Protein AF-A0A4R1PP93-F1 (afdb_monomer)

Mean predicted aligned error: 4.41 Å

Secondary structure (DSSP, 8-state):
-EEEE-S---TTS--TT-EEEEEEEETTEEEEE-TTSSEEEE-STTEEEE-HHHHHHHHHHHHHHHHHHHHHHHT-

Foldseek 3Di:
DKKAFCDDDDLVFAGHGDIWDWDADDVQWTFIQGNVRHTDTDHCPRIDDDDPVVVVVVVVVVVVVVVVVVVVVVVD

Nearest PDB structures (foldseek):
  1i0c-assembly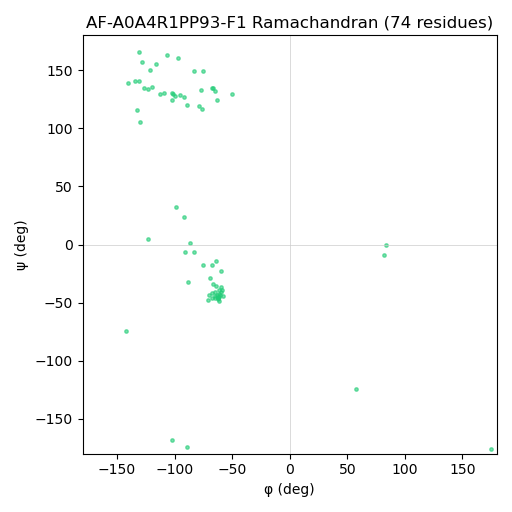2_B  TM=6.956E-01  e=6.040E-02  Mus musculus
  1wxt-assembly1_A  TM=6.709E-01  e=6.040E-02  Homo sapiens
  2k2m-assembly1_A  TM=6.343E-01  e=1.356E-01  unclassified
  5ftf-assembly1_A  TM=6.038E-01  e=1.125E+00  Bacteroides sp. 3_1_23
  5fhg-assembly2_B  TM=5.224E-01  e=6.837E-01  Bacteroides fragilis

Sequence (76 aa):
MKVKYIGESDSMRFVYGKVYTVLGKEGPFWRVIDETGEDYLYTLQNFQIVDETEYLRSSEKNYKRLLQSIREIDSK

Organism: NCBI:txid244830

Structure (mmCIF, N/CA/C/O backbone):
data_AF-A0A4R1PP93-F1
#
_entry.id   AF-A0A4R1PP93-F1
#
loop_
_atom_site.group_PDB
_atom_site.id
_atom_site.type_symbol
_atom_site.label_atom_id
_atom_site.label_alt_id
_atom_site.label_comp_id
_atom_site.label_asym_id
_atom_site.label_entity_id
_atom_site.label_seq_id
_atom_site.pdbx_PDB_ins_code
_atom_site.Cartn_x
_atom_site.Cartn_y
_atom_site.Cartn_z
_atom_site.occupancy
_atom_site.B_iso_or_equiv
_atom_site.auth_seq_id
_atom_site.auth_comp_id
_atom_site.auth_asym_id
_atom_site.auth_atom_id
_atom_site.pdbx_PDB_model_num
ATOM 1 N N . MET A 1 1 ? -6.998 -5.093 -6.180 1.00 90.44 1 MET A N 1
ATOM 2 C CA . MET A 1 1 ? -6.019 -5.634 -5.205 1.00 90.44 1 MET A CA 1
ATOM 3 C C . MET A 1 1 ? -5.473 -4.506 -4.348 1.00 90.44 1 MET A C 1
ATOM 5 O O . MET A 1 1 ? -5.398 -3.363 -4.804 1.00 90.44 1 MET A O 1
ATOM 9 N N . LYS A 1 2 ? -5.065 -4.828 -3.122 1.00 94.81 2 LYS A N 1
ATOM 10 C CA . LYS A 1 2 ? -4.494 -3.878 -2.167 1.00 94.81 2 LYS A CA 1
ATOM 11 C C . LYS A 1 2 ? -3.092 -4.322 -1.768 1.00 94.81 2 LYS A C 1
ATOM 13 O O . LYS A 1 2 ? -2.801 -5.518 -1.742 1.00 94.81 2 LYS A O 1
ATOM 18 N N . VAL A 1 3 ? -2.233 -3.364 -1.448 1.00 96.75 3 VAL A N 1
ATOM 19 C CA . VAL A 1 3 ? -0.868 -3.631 -0.979 1.00 96.75 3 VAL A CA 1
ATOM 20 C C . VAL A 1 3 ? -0.540 -2.765 0.224 1.00 96.75 3 VAL A C 1
ATOM 22 O O . VAL A 1 3 ? -0.919 -1.601 0.268 1.00 96.75 3 VAL A O 1
ATOM 25 N N . LYS A 1 4 ? 0.161 -3.317 1.208 1.00 97.31 4 LYS A N 1
ATOM 26 C CA . LYS A 1 4 ? 0.673 -2.594 2.370 1.00 97.31 4 LYS A CA 1
ATOM 27 C C . LYS A 1 4 ? 2.141 -2.275 2.145 1.00 97.31 4 LYS A C 1
ATOM 29 O O . LYS A 1 4 ? 2.917 -3.183 1.854 1.00 97.31 4 LYS A O 1
ATOM 34 N N . TYR A 1 5 ? 2.519 -1.013 2.292 1.00 98.19 5 TYR A N 1
ATOM 35 C CA . TYR A 1 5 ? 3.913 -0.613 2.150 1.00 98.19 5 TYR A CA 1
ATOM 36 C C . TYR A 1 5 ? 4.721 -0.991 3.398 1.00 98.19 5 TYR A C 1
ATOM 38 O O . TYR A 1 5 ? 4.276 -0.765 4.526 1.00 98.19 5 TYR A O 1
ATOM 46 N N . ILE A 1 6 ? 5.894 -1.591 3.195 1.00 98.31 6 ILE A N 1
ATOM 47 C CA . ILE A 1 6 ? 6.787 -2.083 4.259 1.00 98.31 6 ILE A CA 1
ATOM 48 C C . ILE A 1 6 ? 8.197 -1.472 4.193 1.00 98.31 6 ILE A C 1
ATOM 50 O O . ILE A 1 6 ? 9.062 -1.874 4.965 1.00 98.31 6 ILE A O 1
ATOM 54 N N . GLY A 1 7 ? 8.429 -0.520 3.283 1.00 97.12 7 GLY A N 1
ATOM 55 C CA . GLY A 1 7 ? 9.692 0.216 3.164 1.00 97.12 7 GLY A CA 1
ATOM 56 C C . GLY A 1 7 ? 9.745 1.485 4.021 1.00 97.12 7 GLY A C 1
ATOM 57 O O . GLY A 1 7 ? 8.828 1.776 4.789 1.00 97.12 7 GLY A O 1
ATOM 58 N N . GLU A 1 8 ? 10.817 2.262 3.864 1.00 97.56 8 GLU A N 1
ATOM 59 C CA . GLU A 1 8 ? 10.974 3.559 4.533 1.00 97.56 8 GLU A CA 1
ATOM 60 C C . GLU A 1 8 ? 9.948 4.575 4.028 1.00 97.56 8 GLU A C 1
ATOM 62 O O . GLU A 1 8 ? 9.715 4.682 2.820 1.00 97.56 8 GLU A O 1
ATOM 67 N N . SER A 1 9 ? 9.329 5.302 4.962 1.00 97.69 9 SER A N 1
ATOM 68 C CA . SER A 1 9 ? 8.329 6.321 4.652 1.00 97.69 9 SER A CA 1
ATOM 69 C C . SER A 1 9 ? 8.929 7.484 3.864 1.00 97.69 9 SER A C 1
ATOM 71 O O . SER A 1 9 ? 9.912 8.087 4.285 1.00 97.69 9 SER A O 1
ATOM 73 N N . ASP A 1 10 ? 8.247 7.859 2.793 1.00 94.62 10 ASP A N 1
ATOM 74 C CA . ASP A 1 10 ? 8.475 9.047 1.985 1.00 94.62 10 ASP A CA 1
ATOM 75 C C . ASP A 1 10 ? 7.119 9.728 1.773 1.00 94.62 10 ASP A C 1
ATOM 77 O O . ASP A 1 10 ? 6.213 9.163 1.154 1.00 94.62 10 ASP A O 1
ATOM 81 N N . SER A 1 11 ? 6.967 10.946 2.296 1.00 89.94 11 SER A N 1
ATOM 82 C CA . SER A 1 11 ? 5.713 11.701 2.216 1.00 89.94 11 SER A CA 1
ATOM 83 C C . SER A 1 11 ? 5.306 12.061 0.788 1.00 89.94 11 SER A C 1
ATOM 85 O O . SER A 1 11 ? 4.170 12.470 0.578 1.00 89.94 11 SER A O 1
ATOM 87 N N . MET A 1 12 ? 6.209 11.932 -0.187 1.00 91.75 12 MET A N 1
ATOM 88 C CA . MET A 1 12 ? 5.906 12.153 -1.600 1.00 91.75 12 MET A CA 1
ATOM 89 C C . MET A 1 12 ? 5.451 10.885 -2.328 1.00 91.75 12 MET A C 1
ATOM 91 O O . MET A 1 12 ? 5.106 10.970 -3.502 1.00 91.75 12 MET A O 1
ATOM 95 N N . ARG A 1 13 ? 5.495 9.709 -1.683 1.00 93.56 13 ARG A N 1
ATOM 96 C CA . ARG A 1 13 ? 5.200 8.422 -2.335 1.00 93.56 13 ARG A CA 1
ATOM 97 C C . ARG A 1 13 ? 4.434 7.466 -1.435 1.00 93.56 13 ARG A C 1
ATOM 99 O O . ARG A 1 13 ? 3.247 7.244 -1.644 1.00 93.56 13 ARG A O 1
ATOM 106 N N . PHE A 1 14 ? 5.110 6.879 -0.448 1.00 97.69 14 PHE A N 1
ATOM 107 C CA . PHE A 1 14 ? 4.558 5.809 0.375 1.00 97.69 14 PHE A CA 1
ATOM 108 C C . PHE A 1 14 ? 4.956 5.952 1.837 1.00 97.69 14 PHE A C 1
ATOM 110 O O . PHE A 1 14 ? 6.107 6.208 2.164 1.00 97.69 14 PHE A O 1
ATOM 117 N N . VAL A 1 15 ? 4.010 5.696 2.731 1.00 98.06 15 VAL A N 1
ATOM 118 C CA . VAL A 1 15 ? 4.166 5.748 4.182 1.00 98.06 15 VAL A CA 1
ATOM 119 C C . VAL A 1 15 ? 4.136 4.329 4.732 1.00 98.06 15 VAL A C 1
ATOM 121 O O . VAL A 1 15 ? 3.243 3.540 4.404 1.00 98.06 15 VAL A O 1
ATOM 124 N N . TYR A 1 16 ? 5.114 3.994 5.576 1.00 98.00 16 TYR A N 1
ATOM 125 C CA . TYR A 1 16 ? 5.224 2.680 6.203 1.00 98.00 16 TYR A CA 1
ATOM 126 C C . TYR A 1 16 ? 3.901 2.266 6.855 1.00 98.00 16 TYR A C 1
ATOM 128 O O . TYR A 1 16 ? 3.295 3.001 7.635 1.00 98.00 16 TYR A O 1
ATOM 136 N N . GLY A 1 17 ? 3.454 1.056 6.536 1.00 96.88 17 GLY A N 1
ATOM 137 C CA . GLY A 1 17 ? 2.266 0.446 7.112 1.00 96.88 17 GLY A CA 1
ATOM 138 C C . GLY A 1 17 ? 0.935 0.875 6.493 1.00 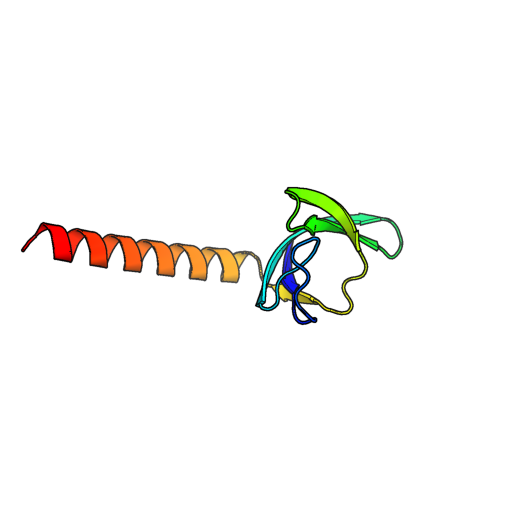96.88 17 GLY A C 1
ATOM 139 O O . GLY A 1 17 ? -0.077 0.232 6.790 1.00 96.88 17 GLY A O 1
ATOM 140 N N . LYS A 1 18 ? 0.908 1.890 5.621 1.00 96.62 18 LYS A N 1
ATOM 141 C CA . LYS A 1 18 ? -0.307 2.303 4.908 1.00 96.62 18 LYS A CA 1
ATOM 142 C C . LYS A 1 18 ? -0.645 1.314 3.786 1.00 96.62 18 LYS A C 1
ATOM 144 O O . LYS A 1 18 ? 0.232 0.658 3.220 1.00 96.62 18 LYS A O 1
ATOM 149 N N . VAL A 1 19 ? -1.943 1.178 3.510 1.00 96.56 19 VAL A N 1
ATOM 150 C CA . VAL A 1 19 ? -2.482 0.311 2.455 1.00 96.56 19 VAL A CA 1
ATOM 151 C C . VAL A 1 19 ? -2.861 1.155 1.243 1.00 96.56 19 VAL A C 1
ATOM 153 O O . VAL A 1 19 ? -3.592 2.134 1.371 1.00 96.56 19 VAL A O 1
ATOM 156 N N . TYR A 1 20 ? -2.398 0.730 0.074 1.00 96.44 20 TYR A N 1
ATOM 157 C CA . TYR A 1 20 ? -2.546 1.405 -1.207 1.00 96.44 20 TYR A CA 1
ATOM 158 C C . TYR A 1 20 ? -3.377 0.583 -2.186 1.00 96.44 20 TYR A C 1
ATOM 160 O O . TYR A 1 20 ? -3.480 -0.646 -2.088 1.00 96.44 20 TYR A O 1
ATOM 168 N N . THR A 1 21 ? -3.983 1.285 -3.141 1.00 95.75 21 THR A N 1
ATOM 169 C CA . THR A 1 21 ? -4.771 0.682 -4.218 1.00 95.75 21 THR A CA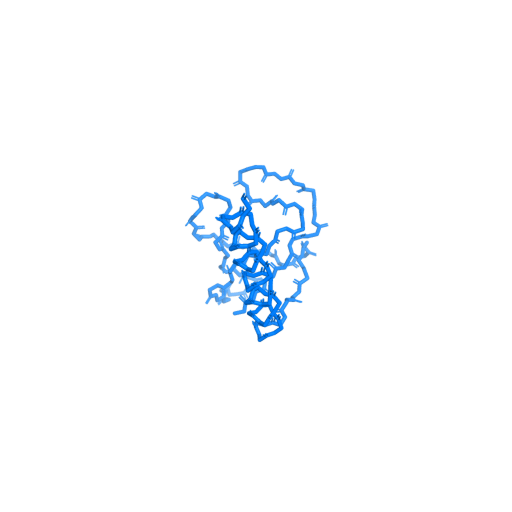 1
ATOM 170 C C . THR A 1 21 ? -3.882 0.421 -5.421 1.00 95.75 21 THR A C 1
ATOM 172 O O . THR A 1 21 ? -3.244 1.343 -5.921 1.00 95.75 21 THR A O 1
ATOM 175 N N . VAL A 1 22 ? -3.888 -0.818 -5.912 1.00 96.62 22 VAL A N 1
ATOM 176 C CA . VAL A 1 22 ? -3.242 -1.184 -7.176 1.00 96.62 22 VAL A CA 1
ATOM 177 C C . VAL A 1 22 ? -4.316 -1.316 -8.249 1.00 96.62 22 VAL A C 1
ATOM 179 O O . VAL A 1 22 ? -5.270 -2.084 -8.081 1.00 96.62 22 VAL A O 1
ATOM 182 N N . LEU A 1 23 ? -4.150 -0.575 -9.341 1.00 96.50 23 LEU A N 1
ATOM 183 C CA . 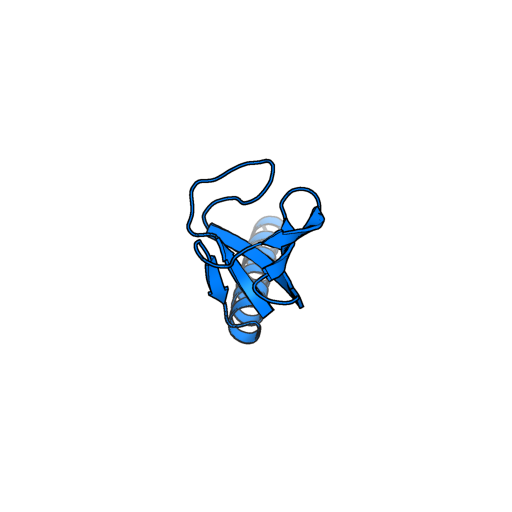LEU A 1 23 ? -5.104 -0.499 -10.449 1.00 96.50 23 LEU A CA 1
ATOM 184 C C . LEU A 1 23 ? -4.861 -1.584 -11.502 1.00 96.50 23 LEU A C 1
ATOM 186 O O . LEU A 1 23 ? -5.805 -2.080 -12.109 1.00 96.50 23 LEU A O 1
ATOM 190 N N . GLY A 1 24 ? -3.604 -1.981 -11.709 1.00 95.69 24 GLY A N 1
ATOM 191 C CA . GLY A 1 24 ? -3.252 -2.965 -12.727 1.00 95.69 24 GLY A CA 1
ATOM 192 C C . GLY A 1 24 ? -1.750 -3.170 -12.873 1.00 95.69 24 GLY A C 1
ATOM 193 O O . GLY A 1 24 ? -0.954 -2.609 -12.120 1.00 95.69 24 GLY A O 1
ATOM 194 N N . LYS A 1 25 ? -1.375 -3.994 -13.853 1.00 96.56 25 LYS A N 1
ATOM 195 C CA . LYS A 1 25 ? 0.011 -4.344 -14.174 1.00 96.56 25 LYS A CA 1
ATOM 196 C C . LYS A 1 25 ? 0.340 -3.925 -15.602 1.00 96.56 25 LYS A C 1
ATOM 198 O O . LYS A 1 25 ? -0.422 -4.230 -16.515 1.00 96.56 25 LYS A O 1
ATOM 203 N N . GLU A 1 26 ? 1.503 -3.312 -15.790 1.00 96.69 26 GLU A N 1
ATOM 204 C CA . GLU A 1 26 ? 2.054 -2.937 -17.092 1.00 96.69 26 GLU A CA 1
ATOM 205 C C . GLU A 1 26 ? 3.496 -3.432 -17.200 1.00 96.69 26 GLU A C 1
ATOM 207 O O . GLU A 1 26 ? 4.416 -2.909 -16.568 1.00 96.69 26 GLU A O 1
ATOM 212 N N . GLY A 1 27 ? 3.697 -4.502 -17.975 1.00 95.00 27 GLY A N 1
ATOM 213 C CA . GLY A 1 27 ? 4.998 -5.162 -18.061 1.00 95.00 27 GLY A CA 1
ATOM 214 C C . GLY A 1 27 ? 5.479 -5.631 -16.676 1.00 95.00 27 GLY A C 1
ATOM 215 O O . GLY A 1 27 ? 4.764 -6.395 -16.023 1.00 95.00 27 GLY A O 1
ATOM 216 N N . PRO A 1 28 ? 6.673 -5.225 -16.204 1.00 94.94 28 PRO A N 1
ATOM 217 C CA . PRO A 1 28 ? 7.169 -5.588 -14.876 1.00 94.94 28 PRO A CA 1
ATOM 218 C C . PRO A 1 28 ? 6.634 -4.689 -13.745 1.00 94.94 28 PRO A C 1
ATOM 220 O O . PRO A 1 28 ? 6.899 -4.976 -12.576 1.00 94.94 28 PRO A O 1
ATOM 223 N N . PHE A 1 29 ? 5.900 -3.621 -14.068 1.00 97.31 29 PHE A N 1
ATOM 224 C CA . PHE A 1 29 ? 5.468 -2.599 -13.118 1.00 97.31 29 PHE A CA 1
ATOM 225 C C . PHE A 1 29 ? 3.978 -2.692 -12.788 1.00 97.31 29 PHE A C 1
ATOM 227 O O . PHE A 1 29 ? 3.190 -3.310 -13.505 1.00 97.31 29 PHE A O 1
ATOM 234 N N . TRP A 1 30 ? 3.592 -2.045 -11.694 1.00 97.56 30 TRP A N 1
ATOM 235 C CA . TRP A 1 30 ? 2.228 -1.990 -11.186 1.00 97.56 30 TRP A CA 1
ATOM 236 C C . TRP A 1 30 ? 1.778 -0.542 -11.051 1.00 97.56 30 TRP A C 1
ATOM 238 O O . TRP A 1 30 ? 2.515 0.268 -10.493 1.00 97.56 30 TRP A O 1
ATOM 248 N N . ARG A 1 31 ? 0.568 -0.226 -11.527 1.00 97.88 31 ARG A N 1
ATOM 249 C CA . ARG A 1 31 ? -0.060 1.082 -11.300 1.00 97.88 31 ARG A CA 1
ATOM 250 C C . ARG A 1 31 ? -0.596 1.152 -9.882 1.00 97.88 31 ARG A C 1
ATOM 252 O O . ARG A 1 31 ? -1.503 0.387 -9.541 1.00 97.88 31 ARG A O 1
ATOM 259 N N . VAL A 1 32 ? -0.057 2.057 -9.075 1.00 97.56 32 VAL A N 1
ATOM 260 C CA . VAL A 1 32 ? -0.447 2.262 -7.675 1.00 97.56 32 VAL A CA 1
ATOM 261 C C . VAL A 1 32 ? -0.789 3.730 -7.472 1.00 97.56 32 VAL A C 1
ATOM 263 O O . VAL A 1 32 ? -0.038 4.589 -7.923 1.00 97.56 32 VAL A O 1
ATOM 266 N N . ILE A 1 33 ? -1.906 3.998 -6.791 1.00 97.44 33 ILE A N 1
ATOM 267 C CA . ILE A 1 33 ? -2.240 5.348 -6.319 1.00 97.44 33 ILE A CA 1
ATOM 268 C C . ILE A 1 33 ? -1.418 5.616 -5.062 1.00 97.44 33 ILE A C 1
ATOM 270 O O . ILE A 1 33 ? -1.564 4.866 -4.093 1.00 97.44 33 ILE A O 1
ATOM 274 N N . ASP A 1 34 ? -0.569 6.637 -5.079 1.00 96.44 34 ASP A N 1
ATOM 275 C CA . ASP A 1 34 ? 0.388 6.944 -4.008 1.00 96.44 34 ASP A CA 1
ATOM 276 C C . ASP A 1 34 ? -0.080 8.115 -3.104 1.00 96.44 34 ASP A C 1
ATOM 278 O O . ASP A 1 34 ? -1.258 8.484 -3.126 1.00 96.44 34 ASP A O 1
ATOM 282 N N . GLU A 1 35 ? 0.789 8.669 -2.243 1.00 96.88 35 GLU A N 1
ATOM 283 C CA . GLU A 1 35 ? 0.438 9.800 -1.358 1.00 96.88 35 GLU A CA 1
ATOM 284 C C . GLU A 1 35 ? -0.008 11.071 -2.100 1.00 96.88 35 GLU A C 1
ATOM 286 O O . GLU A 1 35 ? -0.725 11.886 -1.518 1.00 96.88 35 GLU A O 1
ATOM 291 N N . THR A 1 36 ? 0.373 11.245 -3.367 1.00 95.12 36 THR A N 1
ATOM 292 C CA . THR A 1 36 ? -0.050 12.390 -4.190 1.00 95.12 36 THR A CA 1
ATOM 293 C C . THR A 1 36 ? -1.501 12.270 -4.660 1.00 95.12 36 THR A C 1
ATOM 295 O O . THR A 1 36 ? -2.111 13.267 -5.042 1.00 95.12 36 THR A O 1
ATOM 298 N N . GLY A 1 37 ? -2.079 11.064 -4.601 1.00 95.25 37 GLY A N 1
ATOM 299 C CA . GLY A 1 37 ? -3.412 10.763 -5.122 1.00 95.25 37 GLY A CA 1
ATOM 300 C C . GLY A 1 37 ? -3.447 10.451 -6.621 1.00 95.25 37 GLY A C 1
ATOM 301 O O . GLY A 1 37 ? -4.517 10.134 -7.140 1.00 95.25 37 GLY A O 1
AT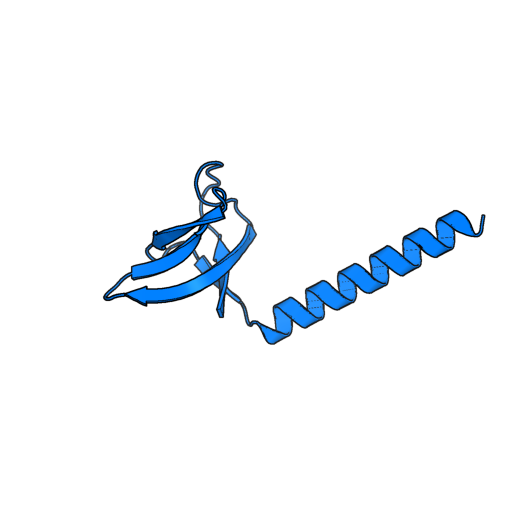OM 302 N N . GLU A 1 38 ? -2.303 10.489 -7.301 1.00 95.94 38 GLU A N 1
ATOM 303 C CA . GLU A 1 38 ? -2.154 10.103 -8.705 1.00 95.94 38 GLU A CA 1
ATOM 304 C C . GLU A 1 38 ? -1.640 8.661 -8.838 1.00 95.94 38 GLU A C 1
ATOM 306 O O . GLU A 1 38 ? -1.090 8.090 -7.890 1.00 95.94 38 GLU A O 1
ATOM 311 N N . ASP A 1 39 ? -1.835 8.047 -10.012 1.00 96.44 39 ASP A N 1
ATOM 312 C CA . ASP A 1 39 ? -1.316 6.712 -10.303 1.00 96.44 39 ASP A CA 1
ATOM 313 C C . ASP A 1 39 ? 0.034 6.752 -11.031 1.00 96.44 39 ASP A C 1
ATOM 315 O O . ASP A 1 39 ? 0.190 7.364 -12.087 1.00 96.44 39 ASP A O 1
ATOM 319 N N . TYR A 1 40 ? 1.004 6.017 -10.489 1.00 96.81 40 TYR A N 1
ATOM 320 C CA . TYR A 1 40 ? 2.326 5.842 -11.088 1.00 96.81 40 TYR A CA 1
ATOM 321 C C . TYR A 1 40 ? 2.719 4.363 -11.142 1.00 96.81 40 TYR A C 1
ATOM 323 O O . TYR A 1 40 ? 2.106 3.499 -10.507 1.00 96.81 40 TYR A O 1
ATOM 331 N N . LEU A 1 41 ? 3.753 4.064 -11.931 1.00 97.69 41 LEU A N 1
ATOM 332 C CA . LEU A 1 41 ? 4.290 2.718 -12.104 1.00 97.69 41 LEU A CA 1
ATOM 333 C C . LEU A 1 41 ? 5.381 2.420 -11.074 1.00 97.69 41 LEU A C 1
ATOM 335 O O . LEU A 1 41 ? 6.433 3.056 -11.064 1.00 97.69 41 LEU A O 1
ATOM 339 N N . TYR A 1 42 ? 5.156 1.387 -10.265 1.00 96.50 42 TYR A N 1
ATOM 340 C CA . TYR A 1 42 ? 6.082 0.949 -9.225 1.00 96.50 42 TYR A CA 1
ATOM 341 C C . TYR A 1 42 ? 6.394 -0.543 -9.310 1.00 96.50 42 TYR A C 1
ATOM 343 O O . TYR A 1 42 ? 5.619 -1.352 -9.828 1.00 96.50 42 TYR A O 1
ATOM 351 N N . THR A 1 43 ? 7.540 -0.930 -8.753 1.00 96.31 43 THR A N 1
ATOM 352 C CA . THR A 1 43 ? 7.790 -2.325 -8.388 1.00 96.31 43 THR A CA 1
ATOM 353 C C . THR A 1 43 ? 7.168 -2.603 -7.019 1.00 96.31 43 THR A C 1
ATOM 355 O O . THR A 1 43 ? 7.103 -1.730 -6.157 1.00 96.31 43 THR A O 1
ATOM 358 N N . LEU A 1 44 ? 6.726 -3.842 -6.790 1.00 95.69 44 LEU A N 1
ATOM 359 C CA . LEU A 1 44 ? 6.130 -4.243 -5.509 1.00 95.69 44 LEU A CA 1
ATOM 360 C C . LEU A 1 44 ? 7.152 -4.821 -4.514 1.00 95.69 44 LEU A C 1
ATOM 362 O O . LEU A 1 44 ? 6.784 -5.580 -3.627 1.00 95.69 44 LEU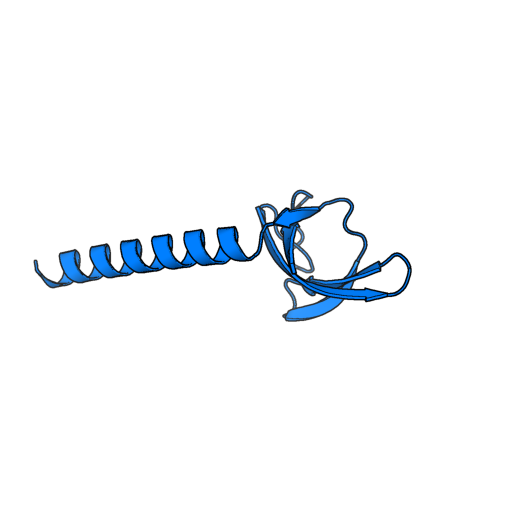 A O 1
ATOM 366 N N . GLN A 1 45 ? 8.440 -4.486 -4.650 1.00 96.69 45 GLN A N 1
ATOM 367 C CA . GLN A 1 45 ? 9.503 -5.050 -3.800 1.00 96.69 45 GLN A CA 1
ATOM 368 C C . GLN A 1 45 ? 9.304 -4.718 -2.314 1.00 96.69 45 GLN A C 1
ATOM 370 O O . GLN A 1 45 ? 9.492 -5.580 -1.463 1.00 96.69 45 GLN A O 1
ATOM 375 N N . ASN A 1 46 ? 8.855 -3.496 -2.015 1.00 97.31 46 ASN A N 1
ATOM 376 C CA . ASN A 1 46 ? 8.611 -3.017 -0.652 1.00 97.31 46 ASN A CA 1
ATOM 377 C C . ASN A 1 46 ? 7.129 -3.094 -0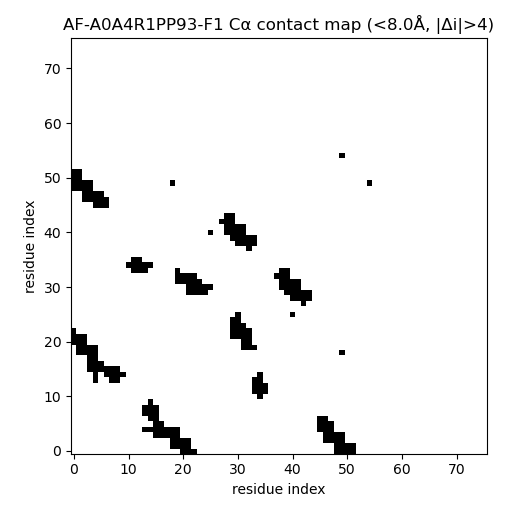.265 1.00 97.31 46 ASN A C 1
ATOM 379 O O . ASN A 1 46 ? 6.629 -2.248 0.482 1.00 97.31 46 ASN A O 1
ATOM 383 N N . PHE A 1 47 ? 6.409 -4.087 -0.790 1.00 97.19 47 PHE A N 1
ATOM 384 C CA . PHE A 1 47 ? 4.978 -4.236 -0.569 1.00 97.19 47 PHE A CA 1
ATOM 385 C C . PHE A 1 47 ? 4.595 -5.651 -0.153 1.00 97.19 47 PHE A C 1
ATOM 387 O O . PHE A 1 47 ? 5.064 -6.642 -0.705 1.00 97.19 47 PHE A O 1
ATOM 394 N N . GLN A 1 48 ? 3.657 -5.729 0.784 1.00 97.25 48 GLN A N 1
ATOM 395 C CA . GLN A 1 48 ? 2.943 -6.951 1.127 1.00 97.25 48 GLN A CA 1
ATOM 396 C C . GLN A 1 48 ? 1.558 -6.920 0.475 1.00 97.25 48 GLN A C 1
ATOM 398 O O . GLN A 1 48 ? 0.823 -5.947 0.633 1.00 97.25 48 GLN A O 1
ATOM 403 N N . ILE A 1 49 ? 1.172 -7.978 -0.240 1.00 95.44 49 ILE A N 1
ATOM 404 C CA . ILE A 1 49 ? -0.183 -8.091 -0.799 1.00 95.44 49 ILE A CA 1
ATOM 405 C C . ILE A 1 49 ? -1.183 -8.251 0.348 1.00 95.44 49 ILE A C 1
ATOM 407 O O . ILE A 1 49 ? -0.963 -9.035 1.271 1.00 95.44 49 ILE A O 1
ATOM 411 N N . VAL A 1 50 ? -2.280 -7.500 0.279 1.00 94.75 50 VAL A N 1
ATOM 412 C CA . VAL A 1 50 ? -3.376 -7.543 1.247 1.00 94.75 50 VAL A CA 1
ATOM 413 C C . VAL A 1 50 ? -4.608 -8.116 0.557 1.00 94.75 50 VAL A C 1
ATOM 415 O O . VAL A 1 50 ? -4.997 -7.643 -0.515 1.00 94.75 50 VAL A O 1
ATOM 418 N N . ASP A 1 51 ? -5.232 -9.116 1.182 1.00 91.00 51 ASP A N 1
ATOM 419 C CA . ASP A 1 51 ? -6.519 -9.633 0.728 1.00 91.00 51 ASP A CA 1
ATOM 420 C C . ASP A 1 51 ? -7.588 -8.538 0.841 1.00 91.00 51 ASP A C 1
ATOM 422 O O . ASP A 1 51 ? -7.803 -7.934 1.895 1.00 91.00 51 ASP A O 1
ATOM 426 N N . GLU A 1 52 ? -8.251 -8.255 -0.276 1.00 88.00 52 GLU A N 1
ATOM 427 C CA . GLU A 1 52 ? -9.210 -7.156 -0.372 1.00 88.00 52 GLU A CA 1
ATOM 428 C C . GLU A 1 52 ? -10.451 -7.404 0.496 1.00 88.00 52 GLU A C 1
ATOM 430 O O . GLU A 1 52 ? -10.974 -6.479 1.120 1.00 88.00 52 GLU A O 1
ATOM 435 N N . THR A 1 53 ? -10.870 -8.663 0.625 1.00 89.81 53 THR A N 1
ATOM 436 C CA . THR A 1 53 ? -12.011 -9.054 1.456 1.00 89.81 53 THR A CA 1
ATOM 437 C C . THR A 1 53 ? -11.681 -8.899 2.939 1.00 89.81 53 THR A C 1
ATOM 439 O O . THR A 1 53 ? -12.496 -8.397 3.715 1.00 89.81 53 THR A O 1
ATOM 442 N N . GLU A 1 54 ? -10.486 -9.312 3.357 1.00 88.50 54 GLU A N 1
ATOM 443 C CA . GLU A 1 54 ? -10.008 -9.154 4.732 1.00 88.50 54 GLU A CA 1
ATOM 444 C C . GLU A 1 54 ? -9.829 -7.675 5.109 1.00 88.50 54 GLU A C 1
ATOM 446 O O . GLU A 1 54 ? -10.231 -7.244 6.199 1.00 88.50 54 GLU A O 1
ATOM 451 N N . TYR A 1 55 ? -9.301 -6.867 4.189 1.00 89.31 55 TYR A N 1
ATOM 452 C CA . TYR A 1 55 ? -9.154 -5.426 4.381 1.00 89.31 55 TYR A CA 1
ATOM 453 C C . TYR A 1 55 ? -10.503 -4.720 4.561 1.00 89.31 55 TYR A C 1
ATOM 455 O O . TYR A 1 55 ? -10.667 -3.918 5.484 1.00 89.31 55 TYR A O 1
ATOM 463 N N . LEU A 1 56 ? -11.497 -5.036 3.726 1.00 89.56 56 LEU A N 1
ATOM 464 C CA . LEU A 1 56 ? -12.837 -4.459 3.854 1.00 89.56 56 LEU A CA 1
ATOM 465 C C . LEU A 1 56 ? -13.505 -4.890 5.165 1.00 89.56 56 LEU A C 1
ATOM 467 O O . LEU A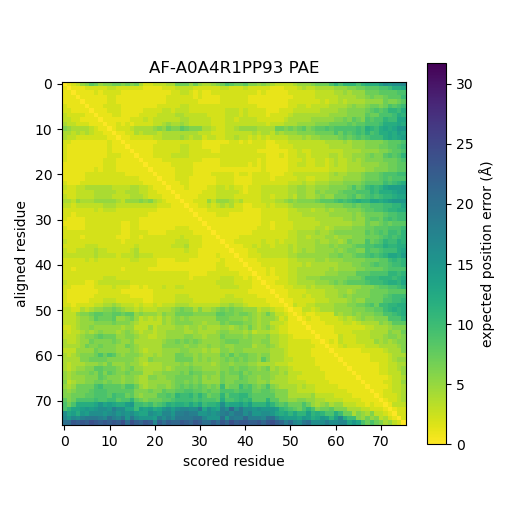 1 56 ? -13.985 -4.039 5.913 1.00 89.56 56 LEU A O 1
ATOM 471 N N . ARG A 1 57 ? -13.445 -6.182 5.516 1.00 90.88 57 ARG A N 1
ATOM 472 C CA . ARG A 1 57 ? -13.996 -6.701 6.784 1.00 90.88 57 ARG A CA 1
ATOM 473 C C . ARG A 1 57 ? -13.379 -6.031 8.010 1.00 90.88 57 ARG A C 1
ATOM 475 O O . ARG A 1 57 ? -14.092 -5.691 8.957 1.00 90.88 57 ARG A O 1
ATOM 482 N N . SER A 1 58 ? -12.058 -5.858 8.021 1.00 89.06 58 SER A N 1
ATOM 483 C CA . SER A 1 58 ? -11.360 -5.195 9.127 1.00 89.06 58 SER A CA 1
ATOM 484 C C . SER A 1 58 ? -11.712 -3.707 9.205 1.00 89.06 58 SER A C 1
ATOM 486 O O . SER A 1 58 ? -12.011 -3.210 10.293 1.00 89.06 58 SER A O 1
ATOM 488 N N . SER A 1 59 ? -11.780 -3.019 8.064 1.00 89.62 59 SER A N 1
ATOM 489 C CA . SER A 1 59 ? -12.168 -1.607 7.978 1.00 89.62 59 SER A CA 1
ATOM 490 C C . SER A 1 59 ? -13.602 -1.369 8.465 1.00 89.62 59 SER A C 1
ATOM 492 O O . SER A 1 59 ? -13.829 -0.509 9.317 1.00 89.62 59 SER A O 1
ATOM 494 N N . GLU A 1 60 ? -14.566 -2.180 8.020 1.00 93.50 60 GLU A N 1
ATOM 495 C CA . GLU A 1 60 ? -15.962 -2.108 8.473 1.00 93.50 60 GLU A CA 1
ATOM 496 C C . GLU A 1 60 ? -16.099 -2.359 9.976 1.00 93.50 60 GLU A C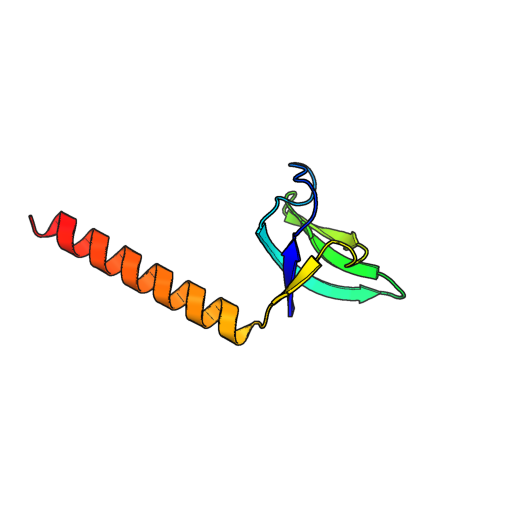 1
ATOM 498 O O . GLU A 1 60 ? -16.840 -1.658 10.671 1.00 93.50 60 GLU A O 1
ATOM 503 N N . LYS A 1 61 ? -15.379 -3.356 10.502 1.00 93.94 61 LYS A N 1
ATOM 504 C CA . LYS A 1 61 ? -15.365 -3.664 11.936 1.00 93.94 61 LYS A CA 1
ATOM 505 C C . LYS A 1 61 ? -14.842 -2.481 12.750 1.00 93.94 61 LYS A C 1
ATOM 507 O O . LYS A 1 61 ? -15.427 -2.156 13.783 1.00 93.94 61 LYS A O 1
ATOM 512 N N . ASN A 1 62 ? -13.772 -1.837 12.289 1.00 93.75 62 ASN A N 1
ATOM 513 C CA . ASN A 1 62 ? -13.198 -0.663 12.945 1.00 93.75 62 ASN A CA 1
ATOM 514 C C . ASN A 1 62 ? -14.167 0.525 12.916 1.00 93.75 62 ASN A C 1
ATOM 516 O O . ASN A 1 62 ? -14.390 1.149 13.951 1.00 93.75 62 ASN A O 1
ATOM 520 N N . TYR A 1 63 ? -14.810 0.781 11.775 1.00 93.75 63 TYR A N 1
ATOM 521 C CA . TYR A 1 63 ? -15.808 1.843 11.645 1.00 93.75 63 TYR A CA 1
ATOM 522 C C . TYR A 1 63 ? -17.014 1.628 12.573 1.00 93.75 63 TYR A C 1
ATOM 524 O O . TYR A 1 63 ? -17.407 2.538 13.301 1.00 93.75 63 TYR A O 1
ATOM 532 N N . LYS A 1 64 ? -17.555 0.403 12.638 1.00 95.81 64 LYS A N 1
ATOM 533 C CA . LYS A 1 64 ? -18.654 0.056 13.560 1.00 95.81 64 LYS A CA 1
ATOM 534 C C . LYS A 1 64 ? -18.274 0.273 15.027 1.00 95.81 64 LYS A C 1
ATOM 536 O O . LYS A 1 64 ? -19.083 0.794 15.789 1.00 95.81 64 LYS A O 1
ATOM 541 N N . ARG A 1 65 ? -17.047 -0.092 15.420 1.00 94.75 65 ARG A N 1
ATOM 542 C CA . ARG A 1 65 ? -16.524 0.152 16.778 1.00 94.75 65 ARG A CA 1
ATOM 543 C C . ARG A 1 65 ? -16.421 1.644 17.092 1.00 94.75 65 ARG A C 1
ATOM 545 O O . ARG A 1 65 ? -16.829 2.055 18.173 1.00 94.75 65 ARG A O 1
ATOM 552 N N . LEU A 1 66 ? -15.928 2.445 16.147 1.00 94.44 66 LEU A N 1
ATOM 553 C CA . LEU A 1 66 ? -15.843 3.896 16.304 1.00 94.44 66 LEU A CA 1
ATOM 554 C C . LEU A 1 66 ? -17.235 4.519 16.487 1.00 94.44 66 LEU A C 1
ATOM 556 O O . LEU A 1 66 ? -17.450 5.256 17.445 1.00 94.44 66 LEU A O 1
ATOM 560 N N . LEU A 1 67 ? -18.201 4.173 15.631 1.00 95.38 67 LEU A N 1
ATOM 561 C CA . LEU A 1 67 ? -19.575 4.672 15.750 1.00 95.38 67 LEU A CA 1
ATOM 562 C C . LEU A 1 67 ? -20.224 4.303 17.088 1.00 95.38 67 LEU A C 1
ATOM 564 O O . LEU A 1 67 ? -20.938 5.121 17.663 1.00 95.38 67 LEU A O 1
ATOM 568 N N . GLN A 1 68 ? -19.972 3.090 17.585 1.00 94.94 68 GLN A N 1
ATOM 569 C CA . GLN A 1 68 ? -20.457 2.664 18.895 1.00 94.94 68 GLN A CA 1
ATOM 570 C C . GLN A 1 68 ? -19.876 3.543 20.014 1.00 94.94 68 GLN A C 1
ATOM 572 O O . GLN A 1 68 ? -20.630 4.023 20.854 1.00 94.94 68 GLN A O 1
ATOM 577 N N . SER A 1 69 ? -18.570 3.830 19.973 1.00 93.44 69 SER A N 1
ATOM 578 C CA . SER A 1 69 ? -17.923 4.684 20.979 1.00 93.44 69 SER A CA 1
ATOM 579 C C . SER A 1 69 ? -18.433 6.130 20.978 1.00 93.44 69 SER A C 1
ATOM 581 O O . SER A 1 69 ? -18.583 6.719 22.042 1.00 93.44 69 SER A O 1
ATOM 583 N N . ILE A 1 70 ? -18.753 6.690 19.806 1.00 94.56 70 ILE A N 1
ATOM 584 C CA . ILE A 1 70 ? -19.292 8.055 19.690 1.00 94.56 70 ILE A CA 1
ATOM 585 C C . ILE A 1 70 ? -20.695 8.123 20.304 1.00 94.56 70 ILE A C 1
ATOM 587 O O . ILE A 1 70 ? -20.967 8.994 21.124 1.00 94.56 70 ILE A O 1
ATOM 591 N N . ARG A 1 71 ? -21.563 7.153 19.987 1.00 93.44 71 ARG A N 1
ATOM 592 C CA . ARG A 1 71 ? -22.924 7.086 20.550 1.00 93.44 71 ARG A CA 1
ATOM 593 C C . ARG A 1 71 ? -22.927 6.986 22.076 1.00 93.44 71 ARG A C 1
ATOM 595 O O . ARG A 1 71 ? -23.798 7.555 22.720 1.00 93.44 71 ARG A O 1
ATOM 602 N N . GLU A 1 72 ? -21.968 6.260 22.647 1.00 92.25 72 GLU A N 1
ATOM 603 C CA . GLU A 1 72 ? -21.821 6.123 24.100 1.00 92.25 72 GLU A CA 1
ATOM 604 C C . GLU A 1 72 ? -21.373 7.425 24.780 1.00 92.25 72 GLU A C 1
ATOM 606 O O . GLU A 1 72 ? -21.725 7.652 25.938 1.00 92.25 72 GLU A O 1
ATOM 611 N N . ILE A 1 73 ? -20.625 8.285 24.080 1.00 87.88 73 ILE A N 1
ATOM 612 C CA . ILE A 1 73 ? -20.239 9.616 24.570 1.00 87.88 73 ILE A CA 1
ATOM 613 C C . ILE A 1 73 ? -21.455 10.546 24.589 1.00 87.88 73 ILE A C 1
ATOM 615 O O . ILE A 1 73 ? -21.711 11.157 25.618 1.00 87.88 73 ILE A O 1
ATOM 619 N N . ASP A 1 74 ? -22.232 10.592 23.503 1.00 83.38 74 ASP A N 1
ATOM 620 C CA . ASP A 1 74 ? -23.398 11.486 23.379 1.00 83.38 74 ASP A CA 1
ATOM 621 C C . ASP A 1 74 ? -24.554 11.121 24.330 1.00 83.38 74 ASP A C 1
ATOM 623 O O . ASP A 1 74 ? -25.461 11.917 24.565 1.00 83.38 74 ASP A O 1
ATOM 627 N N . SER A 1 75 ? -24.544 9.898 24.867 1.00 76.88 75 SER A N 1
ATOM 628 C CA . SER A 1 75 ? -25.541 9.407 25.827 1.00 76.88 75 SER A CA 1
ATOM 629 C C . SER A 1 75 ? -25.242 9.738 27.300 1.00 76.88 75 SER A C 1
ATOM 631 O O . SER A 1 75 ? -25.999 9.307 28.172 1.00 76.88 75 SER A O 1
ATOM 633 N N . LYS A 1 76 ? -24.145 10.453 27.586 1.00 65.25 76 LYS A N 1
ATOM 634 C CA . LYS A 1 76 ? -23.711 10.866 28.932 1.00 65.25 76 LYS A CA 1
ATOM 635 C C . LYS A 1 76 ? -23.875 12.365 29.134 1.00 65.25 76 LYS A C 1
ATOM 637 O O . LYS A 1 76 ? -24.220 12.737 30.277 1.00 65.25 76 LYS A O 1
#

Solvent-accessible surface area (backbone atoms only — not comparable to full-atom values): 4357 Å² total; per-residue (Å²): 97,34,32,29,32,71,46,83,64,38,89,81,42,48,48,57,72,44,75,35,50,42,81,50,74,58,89,91,29,29,33,31,42,40,65,78,70,52,74,46,78,39,72,66,84,51,46,45,83,41,61,58,67,60,51,51,55,52,50,52,54,52,51,54,52,51,55,51,55,52,55,59,58,80,75,108

pLDDT: mean 94.14, std 4.96, range [65.25, 98.31]

Radius of gyration: 15.94 Å; Cα contacts (8 Å, |Δi|>4): 113; chains: 1; bounding box: 36×22×47 Å